Protein AF-A0A960PTA9-F1 (afdb_monomer)

Nearest PDB structures (foldseek):
  7ext-assembly1_A5  TM=5.307E-01  e=7.101E-02  Picosynechococcus sp. PCC 7002
  5y6p-assembly1_a2  TM=6.032E-01  e=1.111E+00  Griffithsia pacifica

Structure (mmCIF, N/CA/C/O backbone):
data_AF-A0A960PTA9-F1
#
_entry.id   AF-A0A960PTA9-F1
#
loop_
_atom_site.group_PDB
_atom_site.id
_atom_sit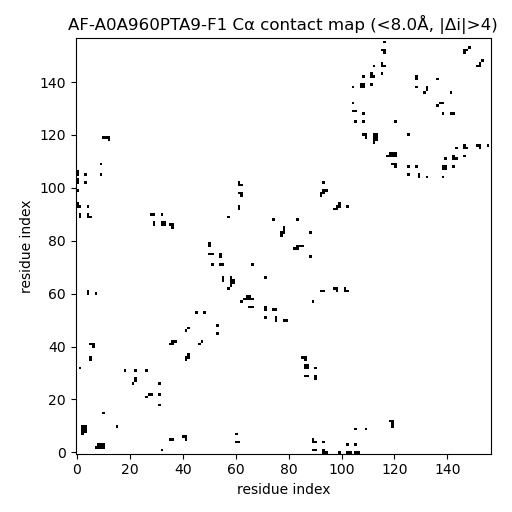e.type_symbol
_atom_site.label_atom_id
_atom_site.label_alt_id
_atom_site.label_comp_id
_atom_site.label_asym_id
_atom_site.label_entity_id
_atom_site.label_seq_id
_atom_site.pdbx_PDB_ins_code
_atom_site.Cartn_x
_atom_site.Cartn_y
_atom_site.Cartn_z
_atom_site.occupancy
_atom_site.B_iso_or_equiv
_atom_site.auth_seq_id
_atom_site.auth_comp_id
_atom_site.auth_asym_id
_atom_site.auth_atom_id
_atom_site.pdbx_PDB_model_num
ATOM 1 N N . ARG A 1 1 ? 4.484 -0.705 0.336 1.00 91.00 1 ARG A N 1
ATOM 2 C CA . ARG A 1 1 ? 3.222 -1.327 0.814 1.00 91.00 1 ARG A CA 1
ATOM 3 C C . ARG A 1 1 ? 2.303 -0.309 1.451 1.00 91.00 1 ARG A C 1
ATOM 5 O O . ARG A 1 1 ? 1.254 -0.069 0.878 1.00 91.00 1 ARG A O 1
ATOM 12 N N . LEU A 1 2 ? 2.713 0.325 2.557 1.00 90.56 2 LEU A N 1
ATOM 13 C CA . LEU A 1 2 ? 1.875 1.251 3.328 1.00 90.56 2 LEU A CA 1
ATOM 14 C C . LEU A 1 2 ? 1.131 2.289 2.468 1.00 90.56 2 LEU A C 1
ATOM 16 O O . LEU A 1 2 ? -0.076 2.439 2.597 1.00 90.56 2 LEU A O 1
ATOM 20 N N . TYR A 1 3 ? 1.829 2.928 1.524 1.00 92.56 3 TYR A N 1
ATOM 21 C CA . TYR A 1 3 ? 1.224 3.893 0.598 1.00 92.56 3 TYR A CA 1
ATOM 22 C C . TYR A 1 3 ? 0.051 3.304 -0.197 1.00 92.56 3 TYR A C 1
ATOM 24 O O . TYR A 1 3 ? -1.029 3.884 -0.227 1.00 92.56 3 TYR A O 1
ATOM 32 N N . TRP A 1 4 ? 0.228 2.110 -0.768 1.00 93.50 4 TRP A N 1
ATOM 33 C CA . TRP A 1 4 ? -0.837 1.434 -1.503 1.00 93.50 4 TRP A CA 1
ATOM 34 C C . TRP A 1 4 ? -1.996 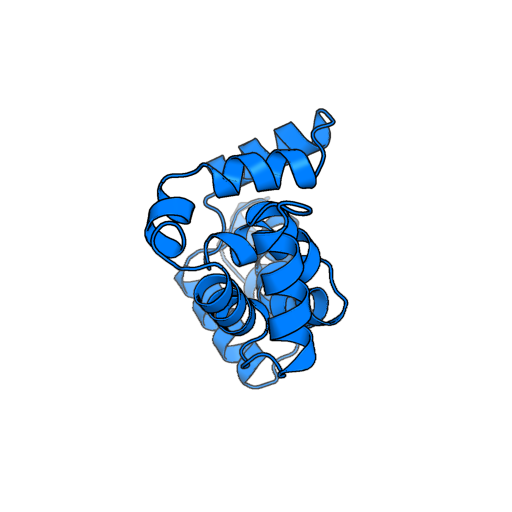1.039 -0.589 1.00 93.50 4 TRP A C 1
ATOM 36 O O . TRP A 1 4 ? -3.142 1.287 -0.933 1.00 93.50 4 TRP A O 1
ATOM 46 N N . ALA A 1 5 ? -1.719 0.492 0.597 1.00 93.62 5 ALA A N 1
ATOM 47 C CA . ALA A 1 5 ? -2.769 0.084 1.532 1.00 93.62 5 ALA A CA 1
ATOM 48 C C . ALA A 1 5 ? -3.687 1.260 1.933 1.00 93.62 5 ALA A C 1
ATOM 50 O O . ALA A 1 5 ? -4.899 1.099 2.060 1.00 93.62 5 ALA A O 1
ATOM 51 N N . PHE A 1 6 ? -3.126 2.461 2.093 1.00 95.12 6 PHE A N 1
ATOM 52 C CA . PHE A 1 6 ? -3.888 3.656 2.465 1.00 95.12 6 PHE A CA 1
ATOM 53 C C . PHE A 1 6 ? -4.583 4.337 1.283 1.00 95.12 6 PHE A C 1
ATOM 55 O O . PHE A 1 6 ? -5.709 4.821 1.428 1.00 95.12 6 PHE A O 1
ATOM 62 N N . PHE A 1 7 ? -3.915 4.400 0.132 1.00 94.69 7 PHE A N 1
ATOM 63 C CA . PHE A 1 7 ? -4.298 5.298 -0.959 1.00 94.69 7 PHE A CA 1
ATOM 64 C C . PHE A 1 7 ? -4.717 4.585 -2.247 1.00 94.69 7 PHE A C 1
ATOM 66 O O . PHE A 1 7 ? -5.292 5.219 -3.125 1.00 94.69 7 PHE A O 1
ATOM 73 N N . LEU A 1 8 ? -4.489 3.272 -2.345 1.00 93.62 8 LEU A N 1
ATOM 74 C CA . LEU A 1 8 ? -4.820 2.426 -3.503 1.00 93.62 8 LEU A CA 1
ATOM 75 C C . LEU A 1 8 ? -4.192 2.913 -4.810 1.00 93.62 8 LEU A C 1
ATOM 77 O O . LEU A 1 8 ? -4.74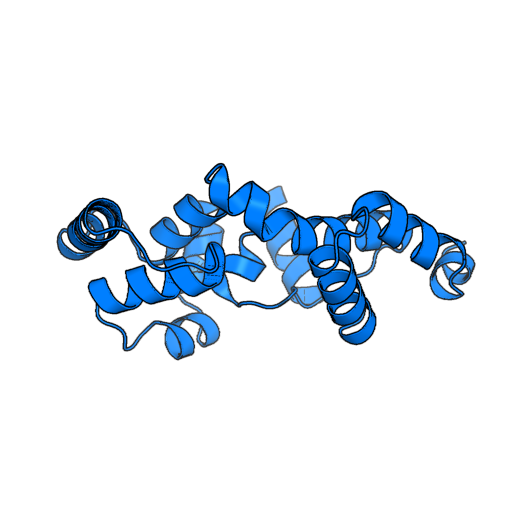3 2.753 -5.894 1.00 93.62 8 LEU A O 1
ATOM 81 N N . ARG A 1 9 ? -3.025 3.541 -4.691 1.00 93.06 9 ARG A N 1
ATOM 82 C CA . ARG A 1 9 ? -2.247 4.058 -5.809 1.00 93.06 9 ARG A CA 1
ATOM 83 C C . ARG A 1 9 ?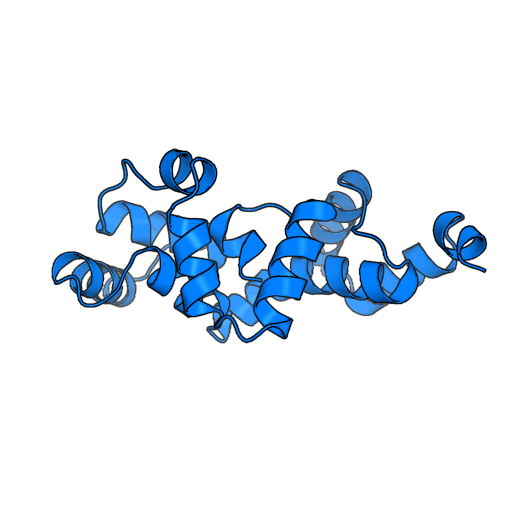 -0.769 4.023 -5.472 1.00 93.06 9 ARG A C 1
ATOM 85 O O . ARG A 1 9 ? -0.377 3.965 -4.301 1.00 93.06 9 ARG A O 1
ATOM 92 N N . LYS A 1 10 ? 0.064 4.085 -6.508 1.00 92.25 10 LYS A N 1
ATOM 93 C CA . LYS A 1 10 ? 1.503 4.276 -6.328 1.00 92.25 10 LYS A CA 1
ATOM 94 C C . LYS A 1 10 ? 1.770 5.683 -5.776 1.00 92.25 10 LYS A C 1
ATOM 96 O O . LYS A 1 10 ? 0.979 6.599 -6.036 1.00 92.25 10 LYS A O 1
ATOM 101 N N . PRO A 1 11 ? 2.864 5.870 -5.025 1.00 92.81 11 PRO A N 1
ATOM 102 C CA . PRO A 1 11 ? 3.253 7.198 -4.596 1.00 92.81 11 PRO A CA 1
ATOM 103 C C . PRO A 1 11 ? 3.658 8.061 -5.788 1.00 92.81 11 PRO A C 1
ATOM 105 O O . PRO A 1 11 ? 4.151 7.563 -6.800 1.00 92.81 11 PRO A O 1
ATOM 108 N N . ASP A 1 12 ? 3.455 9.363 -5.655 1.00 92.19 12 ASP A N 1
ATOM 109 C CA . ASP A 1 12 ? 4.142 10.354 -6.472 1.00 92.19 12 ASP A CA 1
ATOM 110 C C . ASP A 1 12 ? 5.622 10.476 -6.031 1.00 92.19 12 ASP A C 1
ATOM 112 O O . ASP A 1 12 ? 5.953 10.119 -4.892 1.00 92.19 12 ASP A O 1
ATOM 116 N N . PRO A 1 13 ? 6.536 10.935 -6.910 1.00 91.06 13 PRO A N 1
ATOM 117 C CA . PRO A 1 13 ? 7.967 10.972 -6.600 1.00 91.06 13 PRO A CA 1
ATOM 118 C C . PRO A 1 13 ? 8.325 11.806 -5.362 1.00 91.06 13 PRO A C 1
ATOM 120 O O . PRO A 1 13 ? 9.110 11.355 -4.524 1.00 91.06 13 PRO A O 1
ATOM 123 N N . SER A 1 14 ? 7.740 13.000 -5.214 1.00 92.06 14 SER A N 1
ATOM 124 C CA . SER A 1 14 ? 8.044 13.902 -4.096 1.00 92.06 14 SER A CA 1
ATOM 125 C C . SER A 1 14 ? 7.490 13.366 -2.778 1.00 92.06 14 SER A C 1
ATOM 127 O O . SER A 1 14 ? 8.205 13.341 -1.776 1.00 92.06 14 SER A O 1
ATOM 129 N N . GLY A 1 15 ? 6.264 12.845 -2.781 1.00 92.44 15 GLY A N 1
ATOM 130 C CA . GLY A 1 15 ? 5.654 12.171 -1.645 1.00 92.44 15 GLY A CA 1
ATOM 131 C C . GLY A 1 15 ? 6.457 10.952 -1.202 1.00 92.44 15 GLY A C 1
ATOM 132 O O . GLY A 1 15 ? 6.712 10.791 -0.009 1.00 92.44 15 GLY A O 1
ATOM 133 N N . LEU A 1 16 ? 6.914 10.111 -2.136 1.00 93.19 16 LEU A N 1
ATOM 134 C CA . LEU A 1 16 ? 7.770 8.971 -1.799 1.00 93.19 16 LEU A CA 1
ATOM 135 C C . LEU A 1 16 ? 9.072 9.424 -1.131 1.00 93.19 16 LEU A C 1
ATOM 137 O O . LEU A 1 16 ? 9.413 8.914 -0.063 1.00 93.19 16 LEU A O 1
ATOM 141 N N . SER A 1 17 ? 9.770 10.385 -1.741 1.00 92.56 17 SER A N 1
ATOM 142 C CA . SER A 1 17 ? 11.028 10.926 -1.218 1.00 92.56 17 SER A CA 1
ATOM 143 C C . SER A 1 17 ? 10.854 11.498 0.192 1.00 92.56 17 SER A C 1
ATOM 145 O O . SER A 1 17 ? 11.606 11.155 1.107 1.00 92.56 17 SER A O 1
ATOM 147 N N . TYR A 1 18 ? 9.789 12.275 0.410 1.00 95.12 18 TYR A N 1
ATOM 148 C CA . TYR A 1 18 ? 9.454 12.834 1.717 1.00 95.12 18 TYR A CA 1
ATOM 149 C C . TYR A 1 18 ? 9.299 11.747 2.791 1.00 95.12 18 TYR A C 1
ATOM 151 O O . TYR A 1 18 ? 9.913 11.829 3.856 1.00 95.12 18 TYR A O 1
ATOM 159 N N . TRP A 1 19 ? 8.505 10.704 2.527 1.00 94.75 19 TRP A N 1
ATOM 160 C CA . TRP A 1 19 ? 8.257 9.655 3.521 1.00 94.75 19 TRP A CA 1
ATOM 161 C C . TRP A 1 19 ? 9.469 8.750 3.755 1.00 94.75 19 TRP A C 1
ATOM 163 O O . TRP A 1 19 ? 9.680 8.327 4.892 1.00 94.75 19 TRP A O 1
ATOM 173 N N . ILE A 1 20 ? 10.292 8.501 2.729 1.00 92.62 20 ILE A N 1
ATOM 174 C CA . ILE A 1 20 ? 11.583 7.815 2.886 1.00 92.62 20 ILE A CA 1
ATOM 175 C C . ILE A 1 20 ? 12.501 8.627 3.801 1.00 92.62 20 ILE A C 1
ATOM 177 O O . ILE A 1 20 ? 13.037 8.069 4.754 1.00 92.62 20 ILE A O 1
ATOM 181 N N . SER A 1 21 ? 12.626 9.937 3.571 1.00 95.50 21 SER A N 1
ATOM 182 C CA . SER A 1 21 ? 13.445 10.819 4.409 1.00 95.50 21 SER A CA 1
ATOM 183 C C . SER A 1 21 ? 12.968 10.825 5.865 1.00 95.50 21 SER A C 1
ATOM 185 O O . SER A 1 21 ? 13.779 10.701 6.781 1.00 95.50 21 SER A O 1
ATOM 187 N N . LYS A 1 22 ? 11.649 10.877 6.108 1.00 96.62 22 LYS A N 1
ATOM 188 C CA . LYS A 1 22 ? 11.100 10.769 7.471 1.00 96.62 22 LYS A CA 1
ATOM 189 C C . LYS A 1 22 ? 11.438 9.435 8.129 1.00 96.62 22 LYS A C 1
ATOM 191 O O . LYS A 1 22 ? 11.827 9.430 9.294 1.00 96.62 22 LYS A O 1
ATOM 196 N N . TYR A 1 23 ? 11.309 8.330 7.399 1.00 93.38 23 TYR A N 1
ATOM 197 C CA . TYR A 1 23 ? 11.646 7.005 7.914 1.00 93.38 23 TYR A CA 1
ATOM 198 C C . TYR A 1 23 ? 13.144 6.879 8.238 1.00 93.38 23 TYR A C 1
ATOM 200 O O . TYR A 1 23 ? 13.502 6.444 9.328 1.00 93.38 23 TYR A O 1
ATOM 208 N N . GLN A 1 24 ? 14.018 7.337 7.338 1.00 94.56 24 GLN A N 1
ATOM 209 C CA . GLN A 1 24 ? 15.472 7.365 7.546 1.00 94.56 24 GLN A CA 1
ATOM 210 C C . GLN A 1 24 ? 15.886 8.286 8.702 1.00 94.56 24 GLN A C 1
ATOM 212 O O . GLN A 1 24 ? 16.840 7.988 9.410 1.00 94.56 24 GLN A O 1
ATOM 217 N N . GLY A 1 25 ? 15.135 9.363 8.938 1.00 96.56 25 GLY A N 1
ATOM 218 C CA . GLY A 1 25 ? 15.290 10.249 10.093 1.00 96.56 25 GLY A CA 1
ATOM 219 C C . GLY A 1 25 ? 14.724 9.699 11.410 1.00 96.56 25 GLY A C 1
ATOM 220 O O . GLY A 1 25 ? 14.620 10.454 12.373 1.00 96.56 25 GLY A O 1
ATOM 221 N N . GLY A 1 26 ? 14.319 8.425 11.465 1.00 95.94 26 GLY A N 1
ATOM 222 C CA . GLY A 1 26 ? 13.885 7.746 12.691 1.00 95.94 26 GLY A CA 1
ATOM 223 C C . GLY A 1 26 ? 12.372 7.709 12.929 1.00 95.94 26 GLY A C 1
ATOM 224 O O . GLY A 1 26 ? 11.930 7.198 13.959 1.00 95.94 26 GLY A O 1
ATOM 225 N N . ALA A 1 27 ? 11.543 8.209 12.006 1.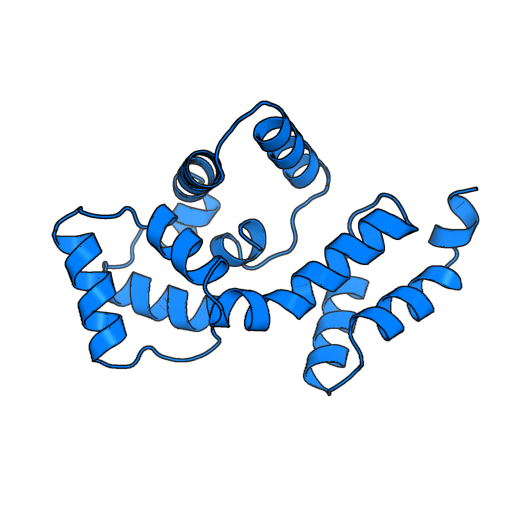00 94.69 27 ALA A N 1
ATOM 226 C CA . ALA A 1 27 ? 10.095 8.060 12.137 1.00 94.69 27 ALA A CA 1
ATOM 227 C C . ALA A 1 27 ? 9.688 6.582 12.013 1.00 94.69 27 ALA A C 1
ATOM 229 O O . ALA A 1 27 ? 10.035 5.904 11.047 1.00 94.69 27 ALA A O 1
ATOM 230 N N . SER A 1 28 ? 8.893 6.085 12.961 1.00 89.88 28 SER A N 1
ATOM 231 C CA . SER A 1 28 ? 8.346 4.731 12.878 1.00 89.88 28 SER A CA 1
ATOM 232 C C . SER A 1 28 ? 7.290 4.608 11.773 1.00 89.88 28 SER A C 1
ATOM 234 O O . SER A 1 28 ? 6.597 5.567 11.423 1.00 89.88 28 SER A O 1
ATOM 236 N N . LEU A 1 29 ? 7.087 3.393 11.253 1.00 84.94 29 LEU A N 1
ATOM 237 C CA . LEU A 1 29 ? 5.990 3.131 10.310 1.00 84.94 29 LEU A CA 1
ATOM 238 C C . LEU A 1 29 ? 4.621 3.479 10.910 1.00 84.94 29 LEU A C 1
ATOM 240 O O . LEU A 1 29 ? 3.741 3.944 10.190 1.00 84.94 29 LEU A O 1
ATOM 244 N N . ALA A 1 30 ? 4.458 3.304 12.224 1.00 84.12 30 ALA A N 1
ATOM 245 C CA . ALA A 1 30 ? 3.240 3.673 12.935 1.00 84.12 30 ALA A CA 1
ATOM 246 C C . ALA A 1 30 ? 2.994 5.192 12.909 1.00 84.12 30 ALA A C 1
ATOM 248 O O . ALA A 1 30 ? 1.871 5.624 12.644 1.00 84.12 30 ALA A O 1
ATOM 249 N N . SER A 1 31 ? 4.027 6.021 13.112 1.00 89.75 31 SER A N 1
ATOM 250 C CA . SER A 1 31 ? 3.865 7.481 13.068 1.00 89.75 31 SER A CA 1
ATOM 251 C C . SER A 1 31 ? 3.583 7.985 11.647 1.00 89.75 31 SER A C 1
ATOM 253 O O . SER A 1 31 ? 2.735 8.860 11.461 1.00 89.75 31 SER A O 1
ATOM 255 N N . ILE A 1 32 ? 4.209 7.382 10.631 1.00 92.19 32 ILE A N 1
ATOM 256 C CA . ILE A 1 32 ? 3.924 7.662 9.216 1.00 92.19 32 ILE A CA 1
ATOM 257 C C . ILE A 1 32 ? 2.480 7.275 8.871 1.00 92.19 32 ILE A C 1
ATOM 259 O O . ILE A 1 32 ? 1.738 8.078 8.303 1.00 92.19 32 ILE A O 1
ATOM 263 N N . ALA A 1 33 ? 2.042 6.080 9.267 1.00 90.69 33 ALA A N 1
ATOM 264 C CA . ALA A 1 33 ? 0.673 5.617 9.057 1.00 90.69 33 ALA A CA 1
ATOM 265 C C . ALA A 1 33 ? -0.363 6.524 9.731 1.00 90.69 33 ALA A C 1
ATOM 267 O O . ALA A 1 33 ? -1.417 6.801 9.158 1.00 90.69 33 ALA A O 1
ATOM 268 N N . GLN A 1 34 ? -0.051 7.042 10.921 1.00 89.88 34 GLN A N 1
ATOM 269 C CA . GLN A 1 34 ? -0.902 8.009 11.603 1.00 89.88 34 GLN A CA 1
ATOM 270 C C . GLN A 1 34 ? -1.041 9.308 10.799 1.00 89.88 34 GLN A C 1
ATOM 272 O O . GLN A 1 34 ? -2.144 9.845 10.694 1.00 89.88 34 GLN A O 1
ATOM 277 N N . LYS A 1 35 ? 0.038 9.796 10.174 1.00 93.94 35 LYS A N 1
ATOM 278 C CA . LYS A 1 35 ? -0.036 10.950 9.266 1.00 93.94 35 LYS A CA 1
ATOM 279 C C . LYS A 1 35 ? -0.860 10.648 8.016 1.00 93.94 35 LYS A C 1
ATOM 281 O O . LYS A 1 35 ? -1.629 11.502 7.584 1.00 93.94 35 LYS A O 1
ATOM 286 N N . PHE A 1 36 ? -0.769 9.435 7.471 1.00 95.00 36 PHE A N 1
ATOM 287 C CA . PHE A 1 36 ? -1.594 9.038 6.327 1.00 95.00 36 PHE A CA 1
ATOM 288 C C . PHE A 1 36 ? -3.072 9.004 6.710 1.00 95.00 36 PHE A C 1
ATOM 290 O O . PHE A 1 36 ? -3.893 9.534 5.972 1.00 95.00 36 PHE A O 1
ATOM 297 N N . ALA A 1 37 ? -3.410 8.467 7.886 1.00 92.56 37 ALA A N 1
ATOM 298 C CA . ALA A 1 37 ? -4.781 8.436 8.398 1.00 92.56 37 ALA A CA 1
ATOM 299 C C . ALA A 1 37 ? -5.378 9.839 8.633 1.00 92.56 37 ALA A C 1
ATOM 301 O O . ALA A 1 37 ? -6.595 10.011 8.663 1.00 92.56 37 ALA A O 1
ATOM 302 N N . GLN A 1 38 ? -4.530 10.854 8.813 1.00 93.62 38 GLN A N 1
ATOM 303 C CA . GLN A 1 38 ? -4.945 12.245 8.998 1.00 93.62 38 GLN A CA 1
ATOM 304 C C . GLN A 1 38 ? -5.147 13.000 7.678 1.00 93.62 38 GL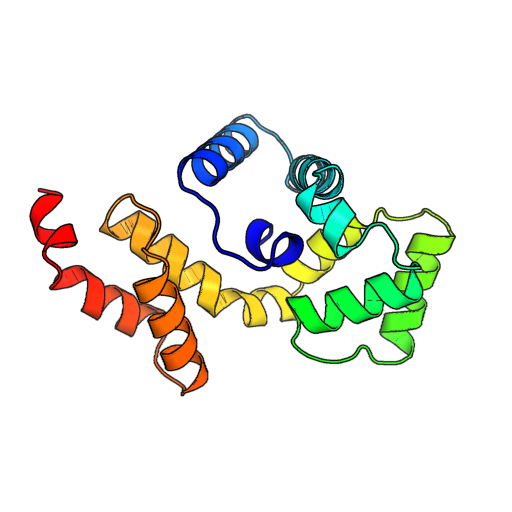N A C 1
ATOM 306 O O . GLN A 1 38 ? -5.731 14.089 7.704 1.00 93.62 38 GLN A O 1
ATOM 311 N N . SER A 1 39 ? -4.692 12.448 6.549 1.00 95.69 39 SER A N 1
ATOM 312 C CA . SER A 1 39 ? -4.771 13.117 5.252 1.00 95.69 39 SER A CA 1
ATOM 313 C C . SER A 1 39 ? -6.212 13.245 4.757 1.00 95.69 39 SER A C 1
ATOM 315 O O . SER A 1 39 ? -7.075 12.415 5.061 1.00 95.69 39 SER A O 1
ATOM 317 N N . SER A 1 40 ? -6.474 14.278 3.953 1.00 96.50 40 SER A N 1
ATOM 318 C CA . SER A 1 40 ? -7.774 14.452 3.297 1.00 96.50 40 SER A CA 1
ATOM 319 C C . SER A 1 40 ? -8.109 13.255 2.411 1.00 96.50 40 SER A C 1
ATOM 321 O O . SER A 1 40 ? -9.242 12.801 2.412 1.00 96.50 40 SER A O 1
ATOM 323 N N . GLU A 1 41 ? -7.122 12.668 1.729 1.00 95.31 41 GLU A N 1
ATOM 324 C CA . GLU A 1 41 ? -7.333 11.479 0.899 1.00 95.31 41 GLU A CA 1
ATOM 325 C C . GLU A 1 41 ? -7.841 10.280 1.718 1.00 95.31 41 GLU A C 1
ATOM 327 O O . GLU A 1 41 ? -8.779 9.594 1.307 1.00 95.31 41 GLU A O 1
ATOM 332 N N . PHE A 1 42 ? -7.272 10.044 2.905 1.00 96.06 42 PHE A N 1
ATOM 333 C CA . PHE A 1 42 ? -7.750 8.987 3.791 1.00 96.06 42 PHE A CA 1
ATOM 334 C C . PHE A 1 42 ? -9.148 9.286 4.332 1.00 96.06 42 PHE A C 1
ATOM 336 O O . PHE A 1 42 ? -10.016 8.413 4.320 1.00 96.06 42 PHE A O 1
ATOM 343 N N . LYS A 1 43 ? -9.382 10.519 4.795 1.00 95.62 43 LYS A N 1
ATOM 344 C CA . LYS A 1 43 ? -10.681 10.944 5.334 1.00 95.62 43 LYS A CA 1
ATOM 345 C C . LYS A 1 43 ? -11.784 10.875 4.281 1.00 95.62 43 LYS A C 1
ATOM 347 O O . LYS A 1 43 ? -12.865 10.388 4.589 1.00 95.62 43 LYS A O 1
ATOM 352 N N . ASN A 1 44 ? -11.497 11.263 3.044 1.00 96.00 44 ASN A N 1
ATOM 353 C CA . ASN A 1 44 ? -12.448 11.178 1.939 1.00 96.00 44 ASN A CA 1
ATOM 354 C C . ASN A 1 44 ? -12.819 9.722 1.629 1.00 96.00 44 ASN A C 1
ATOM 356 O O . ASN A 1 44 ? -13.974 9.434 1.341 1.00 96.00 44 ASN A O 1
ATOM 360 N N . ARG A 1 45 ? -11.859 8.792 1.722 1.00 95.00 45 ARG A N 1
ATOM 361 C CA . ARG A 1 45 ? -12.096 7.370 1.432 1.00 95.00 45 ARG A CA 1
ATOM 362 C C . ARG A 1 45 ? -12.764 6.611 2.577 1.00 95.00 45 ARG A C 1
ATOM 364 O O . ARG A 1 45 ? -13.596 5.744 2.337 1.00 95.00 45 ARG A O 1
ATOM 371 N N . TYR A 1 46 ? -12.365 6.887 3.815 1.00 96.00 46 TYR A N 1
ATOM 372 C CA . TYR A 1 46 ? -12.699 6.042 4.964 1.00 96.00 46 TYR A CA 1
ATOM 373 C C . TYR A 1 46 ? -13.382 6.785 6.113 1.00 96.00 46 TYR A C 1
ATOM 375 O O . TYR A 1 46 ? -13.867 6.139 7.039 1.00 96.00 46 TYR A O 1
ATOM 383 N N . GLY A 1 47 ? -13.391 8.119 6.111 1.00 93.38 47 GLY A N 1
ATOM 384 C CA . GLY A 1 47 ? -13.787 8.939 7.259 1.00 93.38 47 GLY A CA 1
ATOM 385 C C . GLY A 1 47 ? -15.248 8.763 7.662 1.00 93.38 47 GLY A C 1
ATOM 386 O O . GLY A 1 47 ? -15.528 8.615 8.846 1.00 93.38 47 GLY A O 1
ATOM 387 N N . ALA A 1 48 ? -16.156 8.697 6.686 1.00 95.88 48 ALA A N 1
ATOM 388 C CA . ALA A 1 48 ? -17.594 8.550 6.927 1.00 95.88 48 ALA A CA 1
ATOM 389 C C . ALA A 1 48 ? -18.036 7.112 7.265 1.00 95.88 48 ALA A C 1
ATOM 391 O O . ALA A 1 48 ? -19.179 6.891 7.656 1.00 95.88 48 ALA A O 1
ATOM 392 N N . LEU A 1 49 ? -17.157 6.115 7.111 1.00 97.75 49 LEU A N 1
ATOM 393 C CA . LEU A 1 49 ? -17.508 4.718 7.367 1.00 97.75 49 LEU A CA 1
ATOM 394 C C . LEU A 1 49 ? -17.638 4.453 8.870 1.00 97.75 49 LEU A C 1
ATOM 396 O O . LEU A 1 49 ? -16.839 4.953 9.665 1.00 97.75 49 LEU A O 1
ATOM 400 N N . SER A 1 50 ? -18.574 3.583 9.259 1.00 98.38 50 SER A N 1
ATOM 401 C CA . SER A 1 50 ? -18.553 2.945 10.582 1.00 98.38 50 SER A CA 1
ATOM 402 C C . SER A 1 50 ? -17.322 2.043 10.724 1.00 98.38 50 SER A C 1
ATOM 404 O O . SER A 1 50 ? -16.694 1.686 9.728 1.00 98.38 50 SER A O 1
ATOM 406 N N . ASN A 1 51 ? -16.958 1.633 11.941 1.00 98.44 51 ASN A N 1
ATOM 407 C CA . ASN A 1 51 ? -15.811 0.736 12.129 1.00 98.44 51 ASN A CA 1
ATOM 408 C C . ASN A 1 51 ? -16.002 -0.614 11.419 1.00 98.44 51 ASN A C 1
ATOM 410 O O . ASN A 1 51 ? -15.074 -1.098 10.776 1.00 98.44 51 ASN A O 1
ATOM 414 N N . GLY A 1 52 ? -17.209 -1.184 11.452 1.00 98.50 52 GLY A N 1
ATOM 415 C CA . GLY A 1 52 ? -17.538 -2.400 10.700 1.00 98.50 52 GLY A CA 1
ATOM 416 C C . GLY A 1 52 ? -17.409 -2.223 9.185 1.00 98.50 52 GLY A C 1
ATOM 417 O O . GLY A 1 52 ? -16.761 -3.030 8.519 1.00 98.50 52 GLY A O 1
ATOM 418 N N . ALA A 1 53 ? -17.975 -1.145 8.633 1.00 98.62 53 ALA A N 1
ATOM 419 C CA . ALA A 1 53 ? -17.866 -0.847 7.203 1.00 98.62 53 ALA A CA 1
ATOM 420 C C . ALA A 1 53 ? -16.417 -0.555 6.785 1.00 98.62 53 ALA A C 1
ATOM 422 O O . ALA A 1 53 ? -15.963 -1.025 5.745 1.00 98.62 53 ALA A O 1
ATOM 423 N N . TYR A 1 54 ? -15.669 0.155 7.629 1.00 98.31 54 TYR A N 1
ATOM 424 C CA . TYR A 1 54 ? -14.253 0.426 7.431 1.00 98.31 54 TYR A CA 1
ATOM 425 C C . TYR A 1 54 ? -13.436 -0.866 7.347 1.00 98.31 54 TYR A C 1
ATOM 427 O O . TYR A 1 54 ? -12.679 -1.039 6.396 1.00 98.31 54 TYR A O 1
ATOM 435 N N . VAL A 1 55 ? -13.618 -1.794 8.292 1.00 98.50 55 VAL A N 1
AT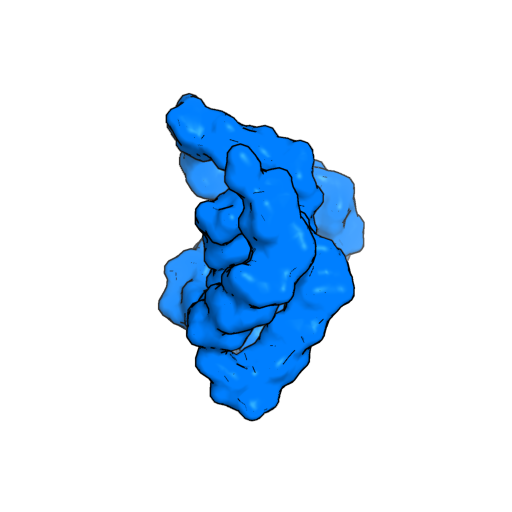OM 436 C CA . VAL A 1 55 ? -12.907 -3.081 8.285 1.00 98.50 55 VAL A CA 1
ATOM 437 C C . VAL A 1 55 ? -13.221 -3.861 7.009 1.00 98.50 55 VAL A C 1
ATOM 439 O O . VAL A 1 55 ? -12.290 -4.284 6.328 1.00 98.50 55 VAL A O 1
ATOM 442 N N . LYS A 1 56 ? -14.499 -3.985 6.623 1.00 98.56 56 LYS A N 1
ATOM 443 C CA . LYS A 1 56 ? -14.886 -4.635 5.355 1.00 98.56 56 LYS A CA 1
ATOM 444 C C . LYS A 1 56 ? -14.191 -3.998 4.150 1.00 98.56 56 LYS A C 1
ATOM 446 O O . LYS A 1 56 ? -13.633 -4.709 3.318 1.00 98.56 56 LYS A O 1
ATOM 451 N N . GLN A 1 57 ? -14.173 -2.668 4.087 1.00 98.00 57 GLN A N 1
ATOM 452 C CA . GLN A 1 57 ? -13.530 -1.951 2.991 1.00 98.00 57 GLN A CA 1
ATOM 453 C C . GLN A 1 57 ? -12.014 -2.186 2.957 1.00 98.00 57 GLN A C 1
ATOM 455 O O . GLN A 1 57 ? -11.448 -2.360 1.883 1.00 98.00 57 GLN A O 1
ATOM 460 N N . VAL A 1 58 ? -11.346 -2.230 4.113 1.00 97.62 58 VAL A N 1
ATOM 461 C CA . VAL A 1 58 ? -9.908 -2.528 4.197 1.00 97.62 58 VAL A CA 1
ATOM 462 C C . VAL A 1 58 ? -9.598 -3.948 3.716 1.00 97.62 58 VAL A C 1
ATOM 464 O O . VAL A 1 58 ? -8.638 -4.130 2.969 1.00 97.62 58 VAL A O 1
ATOM 467 N N . TYR A 1 59 ? -10.416 -4.939 4.082 1.00 98.12 59 TYR A N 1
ATOM 468 C CA . TYR A 1 59 ? -10.283 -6.314 3.584 1.00 98.12 59 TYR A CA 1
ATOM 469 C C . TYR A 1 59 ? -10.358 -6.373 2.054 1.00 98.12 59 TYR A C 1
ATOM 471 O O . TYR A 1 59 ? -9.474 -6.947 1.419 1.00 98.12 59 TYR A O 1
ATOM 479 N N . LEU A 1 60 ? -11.349 -5.709 1.457 1.00 96.81 60 LEU A N 1
ATOM 480 C CA . LEU A 1 60 ? -11.480 -5.638 0.002 1.00 96.81 60 LEU A CA 1
ATOM 481 C C . LEU A 1 60 ? -10.281 -4.947 -0.648 1.00 96.81 60 LEU A C 1
ATOM 483 O O . LEU A 1 60 ? -9.726 -5.444 -1.619 1.00 96.81 60 LEU A O 1
ATOM 487 N N . ASN A 1 61 ? -9.847 -3.828 -0.082 1.00 95.19 61 ASN A N 1
ATOM 488 C CA . ASN A 1 61 ? -8.803 -2.997 -0.664 1.00 95.19 61 ASN A CA 1
ATOM 489 C C . ASN A 1 61 ? -7.394 -3.604 -0.566 1.00 95.19 61 ASN A C 1
ATOM 491 O O . ASN A 1 61 ? -6.559 -3.345 -1.429 1.00 95.19 61 ASN A O 1
ATOM 495 N N . VAL A 1 62 ? -7.100 -4.348 0.506 1.00 96.25 62 VAL A N 1
ATOM 496 C CA . VAL A 1 62 ? -5.751 -4.883 0.770 1.00 96.25 62 VAL A CA 1
ATOM 497 C C . VAL A 1 62 ? -5.645 -6.369 0.440 1.00 96.25 62 VAL A C 1
ATOM 499 O O . VAL A 1 62 ? -4.589 -6.811 -0.009 1.00 96.25 62 VAL A O 1
ATOM 502 N N . PHE A 1 63 ? -6.707 -7.146 0.671 1.00 96.00 63 PHE A N 1
ATOM 503 C CA . PHE A 1 63 ? -6.707 -8.598 0.467 1.00 96.00 63 PHE A CA 1
ATOM 504 C C . PHE A 1 63 ? -7.563 -9.062 -0.710 1.00 96.00 63 PHE A C 1
ATOM 506 O O . PHE A 1 63 ? -7.514 -10.248 -1.033 1.00 96.00 63 PHE A O 1
ATOM 513 N N . GLU A 1 64 ? -8.323 -8.161 -1.343 1.00 93.94 64 GLU A N 1
ATOM 514 C CA . GLU A 1 64 ? -9.194 -8.470 -2.488 1.00 93.94 64 GLU A CA 1
ATOM 515 C C . GLU A 1 64 ? -10.241 -9.545 -2.157 1.00 93.94 64 GLU A C 1
ATOM 517 O O . GLU A 1 64 ? -10.626 -10.359 -2.994 1.00 93.94 64 GLU A O 1
ATOM 522 N N . ARG A 1 65 ? -10.700 -9.574 -0.902 1.00 96.12 65 ARG A N 1
ATOM 523 C CA . ARG A 1 65 ? -11.731 -10.502 -0.426 1.00 96.12 65 ARG A CA 1
ATOM 524 C C . ARG A 1 65 ? -12.541 -9.895 0.708 1.00 96.12 65 ARG A C 1
ATOM 526 O O . ARG A 1 65 ? -12.106 -8.942 1.346 1.00 96.12 65 ARG A O 1
ATOM 533 N N . GLN A 1 66 ? -13.692 -10.489 0.998 1.00 97.19 66 GLN A N 1
ATOM 534 C CA . GLN A 1 66 ? -14.457 -10.169 2.203 1.00 97.19 66 GLN A CA 1
ATOM 535 C C . GLN A 1 66 ? -13.771 -10.742 3.461 1.00 97.19 66 GLN A C 1
ATOM 537 O O . GLN A 1 66 ? -13.070 -11.762 3.376 1.00 97.19 66 GLN A O 1
ATOM 542 N N . PRO A 1 67 ? -13.961 -10.112 4.636 1.00 97.94 67 PRO A N 1
ATOM 543 C CA . PRO A 1 67 ? -13.589 -10.730 5.900 1.00 97.94 67 PRO A CA 1
ATOM 544 C C . PRO A 1 67 ? -14.467 -11.945 6.190 1.00 97.94 67 PRO A C 1
ATOM 546 O O . PRO A 1 67 ? -15.660 -11.948 5.889 1.00 97.94 67 PRO A O 1
ATOM 549 N N . ASP A 1 68 ? -13.893 -12.941 6.856 1.00 98.19 68 ASP A N 1
ATOM 550 C CA . ASP A 1 68 ? -14.688 -13.911 7.601 1.00 98.19 68 ASP A CA 1
ATOM 551 C C . ASP A 1 68 ? -15.308 -13.251 8.851 1.00 98.19 68 ASP A C 1
ATOM 553 O O . ASP A 1 68 ? -14.907 -12.159 9.278 1.00 98.19 68 ASP A O 1
ATOM 557 N N . ALA A 1 69 ? -16.306 -13.910 9.445 1.00 98.19 69 ALA A N 1
ATOM 558 C CA . ALA A 1 69 ? -17.047 -13.364 10.582 1.00 98.19 69 ALA A CA 1
ATOM 559 C C . ALA A 1 69 ? -16.145 -13.067 11.796 1.00 98.19 69 ALA A C 1
ATOM 561 O O . ALA A 1 69 ? -16.321 -12.038 12.453 1.00 98.19 69 ALA A O 1
ATOM 562 N N . GLY A 1 70 ? -15.159 -13.928 12.068 1.00 98.50 70 GLY A N 1
ATOM 563 C CA . GLY A 1 70 ? -14.244 -13.778 13.200 1.00 98.50 70 GLY A CA 1
ATOM 564 C C . GLY A 1 70 ? -13.288 -12.602 13.017 1.00 98.50 70 GLY A C 1
ATOM 565 O O . GLY A 1 70 ? -13.141 -11.774 13.915 1.00 98.50 70 GLY A O 1
ATOM 566 N N . GLY A 1 71 ? -12.690 -12.478 11.831 1.00 97.88 71 GLY A N 1
ATOM 567 C CA . GLY A 1 71 ? -11.822 -11.365 11.467 1.00 97.88 71 GLY A CA 1
ATOM 568 C C . GLY A 1 71 ? -12.549 -10.024 11.531 1.00 97.88 71 GLY A C 1
ATOM 569 O O . GLY A 1 71 ? -12.033 -9.073 12.123 1.00 97.88 71 GLY A O 1
ATOM 570 N N . LEU A 1 72 ? -13.773 -9.949 10.994 1.00 98.69 72 LEU A N 1
ATOM 571 C CA . LEU A 1 72 ? -14.590 -8.739 11.085 1.00 98.69 72 LEU A CA 1
ATOM 572 C C . LEU A 1 72 ? -14.847 -8.351 12.547 1.00 98.69 72 LEU A C 1
ATOM 574 O O . LEU A 1 72 ? -14.548 -7.223 12.937 1.00 98.69 72 LEU A O 1
ATOM 578 N N . ALA A 1 73 ? -15.340 -9.289 13.362 1.00 98.69 73 ALA A N 1
ATOM 579 C CA . ALA A 1 73 ? -15.636 -9.042 14.771 1.00 98.69 73 ALA A CA 1
ATOM 580 C C . ALA A 1 73 ? -14.391 -8.608 15.561 1.00 98.69 73 ALA A C 1
ATOM 582 O O . ALA A 1 73 ? -14.452 -7.658 16.344 1.00 98.69 73 ALA A O 1
ATOM 583 N N . TYR A 1 74 ? -13.246 -9.252 15.319 1.00 98.56 74 TYR A N 1
ATOM 584 C CA . TYR A 1 74 ? -11.986 -8.934 15.984 1.00 98.56 74 TYR A CA 1
ATOM 585 C C . TYR A 1 74 ? -11.549 -7.489 15.723 1.00 98.56 74 TYR A C 1
ATOM 587 O O . TYR A 1 74 ? -11.331 -6.721 16.663 1.00 98.56 74 TYR A O 1
ATOM 595 N N . TRP A 1 75 ? -11.434 -7.094 14.453 1.00 98.50 75 TRP A N 1
ATOM 596 C CA . TRP A 1 75 ? -10.939 -5.762 14.100 1.00 98.50 75 TRP A CA 1
ATOM 597 C C . TRP A 1 75 ? -11.933 -4.660 14.453 1.00 98.50 75 TRP A C 1
ATOM 599 O O . TRP A 1 75 ? -11.522 -3.611 14.951 1.00 98.50 75 TRP A O 1
ATOM 609 N N . THR A 1 76 ? -13.231 -4.895 14.241 1.00 98.75 76 THR A N 1
ATOM 610 C CA . THR A 1 76 ? -14.277 -3.942 14.623 1.00 98.75 76 THR A CA 1
ATOM 611 C C . THR A 1 76 ? -14.301 -3.738 16.133 1.00 98.75 76 THR A C 1
ATOM 613 O O . THR A 1 76 ? -14.218 -2.596 16.575 1.00 98.75 76 THR A O 1
ATOM 616 N N . GLY A 1 77 ? -14.260 -4.811 16.929 1.00 98.81 77 GLY A N 1
ATOM 617 C CA . GLY A 1 77 ? -14.233 -4.707 18.388 1.00 98.81 77 GLY A CA 1
ATOM 618 C C . GLY A 1 77 ? -13.023 -3.930 18.919 1.00 98.81 77 GLY A C 1
ATOM 619 O O . GLY A 1 77 ? -13.171 -3.116 19.829 1.00 98.81 77 GLY A O 1
ATOM 620 N N . LYS A 1 78 ? -11.834 -4.114 18.327 1.00 98.62 78 LYS A N 1
ATOM 621 C CA . LYS A 1 78 ? -10.642 -3.326 18.696 1.00 98.62 78 LYS A CA 1
ATOM 622 C C . LYS A 1 78 ? -10.801 -1.834 18.406 1.00 98.62 78 LYS A C 1
ATOM 624 O O . LYS A 1 78 ? -10.351 -1.004 19.195 1.00 98.62 78 LYS A O 1
ATOM 629 N N . LEU A 1 79 ? -11.420 -1.490 17.276 1.00 98.00 79 LEU A N 1
ATOM 630 C CA . LEU A 1 79 ? -11.691 -0.099 16.910 1.00 98.00 79 LEU A CA 1
ATOM 631 C C . LEU A 1 79 ? -12.759 0.525 17.815 1.00 98.00 79 LEU A C 1
ATOM 633 O O . LEU A 1 79 ? -12.595 1.663 18.250 1.00 98.00 79 LEU A O 1
ATOM 637 N N . ASP A 1 80 ? -13.823 -0.215 18.126 1.00 98.56 80 ASP A N 1
ATOM 638 C CA . ASP A 1 80 ? -14.925 0.256 18.971 1.00 98.56 80 ASP A CA 1
ATOM 639 C C . ASP A 1 80 ? -14.455 0.530 20.404 1.00 98.56 80 ASP A C 1
ATOM 641 O O . ASP A 1 80 ? -14.788 1.564 20.983 1.00 98.56 80 ASP A O 1
ATOM 645 N N . ARG A 1 81 ? -13.587 -0.337 20.944 1.00 98.50 81 ARG A N 1
ATOM 646 C CA . ARG A 1 81 ? -12.935 -0.143 22.251 1.00 98.50 81 ARG A CA 1
ATOM 647 C C . ARG A 1 81 ? -11.763 0.843 22.222 1.00 98.50 81 ARG A C 1
ATOM 649 O O . ARG A 1 81 ? -11.147 1.080 23.255 1.00 98.50 81 ARG A O 1
ATOM 656 N N . LYS A 1 82 ? -11.454 1.433 21.059 1.00 96.94 82 LYS A N 1
ATOM 657 C CA . LYS A 1 82 ? -10.346 2.383 20.844 1.00 96.94 82 LYS A CA 1
ATOM 658 C C . LYS A 1 82 ? -8.961 1.833 21.227 1.00 96.94 82 LYS A C 1
ATOM 660 O O . LYS A 1 82 ? -8.041 2.605 21.477 1.00 96.94 82 LYS A O 1
ATOM 665 N N . GLU A 1 83 ? -8.790 0.512 21.217 1.00 97.19 83 GLU A N 1
ATOM 666 C CA . GLU A 1 83 ? -7.503 -0.156 21.473 1.00 97.19 83 GLU A CA 1
ATOM 667 C C . GLU A 1 83 ? -6.507 0.064 20.327 1.00 97.19 83 GLU A C 1
ATOM 669 O O . GLU A 1 83 ? -5.294 -0.040 20.498 1.00 97.19 83 GLU A O 1
ATOM 674 N N . ILE A 1 84 ? -7.027 0.331 19.128 1.00 94.38 84 ILE A N 1
ATOM 675 C CA . ILE A 1 84 ? -6.249 0.531 17.913 1.00 94.38 84 ILE A CA 1
ATOM 676 C C . ILE A 1 84 ? -6.859 1.659 17.081 1.00 94.38 84 ILE A C 1
ATOM 678 O O . ILE A 1 84 ? -8.075 1.851 17.064 1.00 94.38 84 ILE A O 1
ATOM 682 N N . SER A 1 85 ? -6.024 2.402 16.354 1.00 93.31 85 SER A N 1
ATOM 683 C CA . SER A 1 85 ? -6.504 3.383 15.379 1.00 93.31 85 SER A CA 1
ATOM 684 C C . SER A 1 85 ? -6.814 2.718 14.035 1.00 93.31 85 SER A C 1
ATOM 686 O O . SER A 1 85 ? -6.254 1.676 13.693 1.00 93.31 85 SER A O 1
ATOM 688 N N . ARG A 1 86 ? -7.645 3.363 13.208 1.00 94.38 86 ARG A N 1
ATOM 689 C CA . ARG A 1 86 ? -7.860 2.935 11.812 1.00 94.38 86 ARG A CA 1
ATOM 690 C C . ARG A 1 86 ? -6.539 2.850 11.035 1.00 94.38 86 ARG A C 1
ATOM 692 O O . ARG A 1 86 ? -6.281 1.866 10.355 1.00 94.38 86 ARG A O 1
ATOM 699 N N . GLY A 1 87 ? -5.646 3.824 11.211 1.00 92.81 87 GLY A N 1
ATOM 700 C CA . GLY A 1 87 ? -4.318 3.778 10.593 1.00 92.81 87 GLY A CA 1
ATOM 701 C C . GLY A 1 87 ? -3.520 2.531 10.993 1.00 92.81 87 GLY A C 1
ATOM 702 O O . GLY A 1 87 ? -2.933 1.868 10.141 1.00 92.81 87 GLY A O 1
ATOM 703 N N . GLN A 1 88 ? -3.561 2.156 12.271 1.00 93.12 88 GLN A N 1
ATOM 704 C CA . GLN A 1 88 ? -2.857 0.975 12.765 1.00 93.12 88 GLN A CA 1
ATOM 705 C C . GLN A 1 88 ? -3.490 -0.342 12.274 1.00 93.12 88 GLN A C 1
ATOM 707 O O . GLN A 1 88 ? -2.761 -1.305 12.042 1.00 93.12 88 GLN A O 1
ATOM 712 N N . VAL A 1 89 ? -4.805 -0.386 12.018 1.00 95.25 89 VAL A N 1
ATOM 713 C CA . VAL A 1 89 ? -5.434 -1.522 11.316 1.00 95.25 89 VAL A CA 1
ATOM 714 C C . VAL A 1 89 ? -4.793 -1.714 9.940 1.00 95.25 89 VAL A C 1
ATOM 716 O O . VAL A 1 89 ? -4.306 -2.800 9.644 1.00 95.25 89 VAL A O 1
ATOM 719 N N . LEU A 1 90 ? -4.693 -0.666 9.119 1.00 95.00 90 LEU A N 1
ATOM 720 C CA . LEU A 1 90 ? -4.062 -0.778 7.797 1.00 95.00 90 LEU A CA 1
ATOM 721 C C . LEU A 1 90 ? -2.580 -1.157 7.851 1.00 95.00 90 LEU A C 1
ATOM 723 O O . LEU A 1 90 ? -2.132 -1.922 6.998 1.00 95.00 90 LEU A O 1
ATOM 727 N N . VAL A 1 91 ? -1.826 -0.671 8.845 1.00 94.06 91 VAL A N 1
ATOM 728 C CA . VAL A 1 91 ? -0.439 -1.118 9.074 1.00 94.06 91 VAL A CA 1
ATOM 729 C C . VAL A 1 91 ? -0.412 -2.628 9.277 1.00 94.06 91 VAL A C 1
ATOM 731 O O . VAL A 1 91 ? 0.283 -3.326 8.537 1.00 94.06 91 VAL A O 1
ATOM 734 N N . ASN A 1 92 ? -1.220 -3.134 10.213 1.00 95.19 92 ASN A N 1
ATOM 735 C CA . ASN A 1 92 ? -1.271 -4.556 10.542 1.00 95.19 92 ASN A CA 1
ATOM 736 C C . ASN A 1 92 ? -1.676 -5.405 9.330 1.00 95.19 92 ASN A C 1
ATOM 738 O O . ASN A 1 92 ? -1.078 -6.449 9.084 1.00 95.19 92 ASN A O 1
ATOM 742 N N . PHE A 1 93 ? -2.640 -4.941 8.532 1.00 96.44 93 PHE A N 1
ATOM 743 C CA . PHE A 1 93 ? -3.041 -5.625 7.303 1.00 96.44 93 PHE A CA 1
ATOM 744 C C . PHE A 1 93 ? -1.906 -5.640 6.285 1.00 96.44 93 PHE A C 1
ATOM 746 O O . PHE A 1 93 ? -1.578 -6.703 5.761 1.00 96.44 93 PHE A O 1
ATOM 753 N N . SER A 1 94 ? -1.271 -4.491 6.042 1.00 95.19 94 SER A N 1
ATOM 754 C CA . SER A 1 94 ? -0.209 -4.357 5.042 1.00 95.19 94 SER A CA 1
ATOM 755 C C . SER A 1 94 ? 1.044 -5.180 5.361 1.00 95.19 94 SER A C 1
ATOM 757 O O . SER A 1 94 ? 1.716 -5.643 4.440 1.00 95.19 94 SER A O 1
ATOM 759 N N . GLU A 1 95 ? 1.333 -5.397 6.648 1.00 94.12 95 GLU A N 1
ATOM 760 C CA . GLU A 1 95 ? 2.524 -6.116 7.113 1.00 94.12 95 GLU A CA 1
ATOM 761 C C . GLU A 1 95 ? 2.254 -7.573 7.520 1.00 94.12 95 GLU A C 1
ATOM 763 O O . GLU A 1 95 ? 3.200 -8.335 7.751 1.00 94.12 95 GLU A O 1
ATOM 768 N N . SER A 1 96 ? 0.984 -7.992 7.537 1.00 96.38 96 SER A N 1
ATOM 769 C CA . SER A 1 96 ? 0.602 -9.401 7.651 1.00 96.38 96 SER A CA 1
ATOM 770 C C . SER A 1 96 ? 1.175 -10.229 6.495 1.00 96.38 96 SER A C 1
ATOM 772 O O . SER A 1 96 ? 1.446 -9.715 5.407 1.00 96.38 96 SER A O 1
ATOM 774 N N . SER A 1 97 ? 1.320 -11.541 6.697 1.00 97.62 97 SER A N 1
ATOM 775 C CA . SER A 1 97 ? 1.773 -12.453 5.638 1.00 97.62 97 SER A CA 1
ATOM 776 C C . SER A 1 97 ? 0.871 -12.401 4.400 1.00 97.62 97 SER A C 1
ATOM 778 O O . SER A 1 97 ? 1.365 -12.470 3.279 1.00 97.62 97 SER A O 1
ATOM 780 N N . GLU A 1 98 ? -0.443 -12.243 4.583 1.00 96.50 98 GLU A N 1
ATOM 781 C CA . GLU A 1 98 ? -1.387 -12.085 3.474 1.00 96.50 98 GLU A CA 1
ATOM 782 C C . GLU A 1 98 ? -1.180 -10.756 2.740 1.00 96.50 98 GLU A C 1
ATOM 784 O O . GLU A 1 98 ? -1.032 -10.757 1.519 1.00 96.50 98 GLU A O 1
ATOM 789 N N . GLY A 1 99 ? -1.072 -9.644 3.470 1.00 96.69 99 GLY A N 1
ATOM 790 C CA . GLY A 1 99 ? -0.848 -8.322 2.881 1.00 96.69 99 GLY A CA 1
ATOM 791 C C . GLY A 1 99 ? 0.471 -8.220 2.131 1.00 96.69 99 GLY A C 1
ATOM 792 O O . GLY A 1 99 ? 0.512 -7.686 1.027 1.00 96.69 99 GLY A O 1
ATOM 793 N N . LYS A 1 100 ? 1.546 -8.805 2.668 1.00 95.88 100 LYS A N 1
ATOM 794 C CA . LYS A 1 100 ? 2.840 -8.877 1.977 1.00 95.88 100 LYS A CA 1
ATOM 795 C C . LYS A 1 100 ? 2.737 -9.614 0.645 1.00 95.88 100 LYS A C 1
ATOM 797 O O . LYS A 1 100 ? 3.305 -9.133 -0.329 1.00 95.88 100 LYS A O 1
ATOM 802 N N . ARG A 1 101 ? 1.994 -10.728 0.586 1.00 95.00 101 ARG A N 1
ATOM 803 C CA . ARG A 1 101 ? 1.749 -11.461 -0.668 1.00 95.00 101 ARG A CA 1
ATOM 804 C C . ARG A 1 101 ? 0.896 -10.650 -1.641 1.00 95.00 101 ARG A C 1
ATOM 806 O O . ARG A 1 101 ? 1.288 -10.487 -2.790 1.00 95.00 101 ARG A O 1
ATOM 813 N N . ARG A 1 102 ? -0.234 -10.111 -1.175 1.00 94.81 102 ARG A N 1
ATOM 814 C CA . ARG A 1 102 ? -1.197 -9.357 -2.000 1.00 94.81 102 ARG A CA 1
ATOM 815 C C . ARG A 1 102 ? -0.617 -8.065 -2.564 1.00 94.81 102 ARG A C 1
ATOM 817 O O . ARG A 1 102 ? -0.928 -7.698 -3.686 1.00 94.81 102 ARG A O 1
ATOM 824 N N . LEU A 1 103 ? 0.263 -7.408 -1.809 1.00 94.75 103 LEU A N 1
ATOM 825 C CA . LEU A 1 103 ? 0.890 -6.147 -2.201 1.00 94.75 103 LEU A CA 1
ATOM 826 C C . LEU A 1 103 ? 2.270 -6.318 -2.864 1.00 94.75 103 LEU A C 1
ATOM 828 O O . LEU A 1 103 ? 2.905 -5.318 -3.211 1.00 94.75 103 LEU A O 1
ATOM 832 N N . ALA A 1 104 ? 2.778 -7.548 -3.006 1.00 94.25 104 ALA A N 1
ATOM 833 C CA . ALA A 1 104 ? 4.055 -7.814 -3.674 1.00 94.25 104 ALA A CA 1
ATOM 834 C C . ALA A 1 104 ? 4.103 -7.300 -5.130 1.00 94.25 104 ALA A C 1
ATOM 836 O O . ALA A 1 104 ? 5.086 -6.628 -5.450 1.00 94.25 104 ALA A O 1
ATOM 837 N N . PRO A 1 105 ? 3.060 -7.492 -5.972 1.00 95.19 105 PRO A N 1
ATOM 838 C CA . PRO A 1 105 ? 3.006 -6.960 -7.339 1.00 95.19 105 PRO A CA 1
ATOM 839 C C . PRO A 1 105 ? 3.368 -5.467 -7.429 1.00 95.19 105 PRO A C 1
ATOM 841 O O . PRO A 1 105 ? 4.285 -5.060 -8.146 1.00 95.19 105 PRO A O 1
ATOM 844 N N . GLN A 1 106 ? 2.692 -4.647 -6.625 1.00 94.88 106 GLN A N 1
ATOM 845 C CA . GLN A 1 106 ? 2.845 -3.194 -6.584 1.00 94.88 106 GLN A CA 1
ATOM 846 C C . GLN A 1 106 ? 4.219 -2.785 -6.045 1.00 94.88 106 GLN A C 1
ATOM 848 O O . GLN A 1 106 ? 4.804 -1.791 -6.476 1.00 94.88 106 GLN A O 1
ATOM 853 N N . VAL A 1 107 ? 4.735 -3.540 -5.073 1.00 94.19 107 VAL A N 1
ATOM 854 C CA . VAL A 1 107 ? 6.041 -3.287 -4.459 1.00 94.19 107 VAL A CA 1
ATOM 855 C C . VAL A 1 107 ? 7.170 -3.595 -5.426 1.00 94.19 107 VAL A C 1
ATOM 857 O O . VAL A 1 107 ? 8.083 -2.783 -5.534 1.00 94.19 107 VAL A O 1
ATOM 860 N N . HIS A 1 108 ? 7.125 -4.731 -6.121 1.00 94.00 108 HIS A N 1
ATOM 861 C CA . HIS A 1 108 ? 8.176 -5.119 -7.057 1.00 94.00 108 HIS A CA 1
ATOM 862 C C . HIS A 1 108 ? 8.269 -4.140 -8.226 1.00 94.00 108 HIS A C 1
ATOM 864 O O . HIS A 1 108 ? 9.367 -3.673 -8.517 1.00 94.00 108 HIS A O 1
ATOM 870 N N . LEU A 1 109 ? 7.133 -3.736 -8.810 1.00 95.94 109 LEU A N 1
ATOM 871 C CA . LEU A 1 109 ? 7.104 -2.689 -9.839 1.00 95.94 109 LEU A CA 1
ATOM 872 C C . LEU A 1 109 ? 7.807 -1.416 -9.377 1.00 95.94 109 LEU A C 1
ATOM 874 O O . LEU A 1 109 ? 8.653 -0.878 -10.089 1.00 95.94 109 LEU A O 1
ATOM 878 N N . LEU A 1 110 ? 7.476 -0.944 -8.175 1.00 95.31 110 LEU A N 1
ATOM 879 C CA . LEU A 1 110 ? 8.050 0.281 -7.636 1.00 95.31 110 LEU A CA 1
ATOM 880 C C . LEU A 1 110 ? 9.548 0.132 -7.338 1.00 95.31 110 LEU A C 1
ATOM 882 O O . LEU A 1 110 ? 10.339 0.964 -7.771 1.00 95.31 110 LEU A O 1
ATOM 886 N N . LEU A 1 111 ? 9.944 -0.905 -6.595 1.00 94.75 111 LEU A N 1
ATOM 887 C CA . LEU A 1 111 ? 11.319 -1.057 -6.115 1.00 94.75 111 LEU A CA 1
ATOM 888 C C . LEU A 1 111 ? 12.302 -1.378 -7.240 1.00 94.75 111 LEU A C 1
ATOM 890 O O . LEU A 1 111 ? 13.398 -0.827 -7.242 1.00 94.75 111 LEU A O 1
ATOM 894 N N . ILE A 1 112 ? 11.916 -2.214 -8.206 1.00 95.88 112 ILE A N 1
ATOM 895 C CA . ILE A 1 112 ? 12.783 -2.534 -9.345 1.00 95.88 112 ILE A CA 1
ATOM 896 C C . ILE A 1 112 ? 12.953 -1.296 -10.232 1.00 95.88 112 ILE A C 1
ATOM 898 O O . ILE A 1 112 ? 14.077 -0.972 -10.602 1.00 95.88 112 ILE A O 1
ATOM 902 N N . SER A 1 113 ? 11.878 -0.539 -10.483 1.00 95.44 113 SER A N 1
ATOM 903 C CA . SER A 1 113 ? 11.967 0.721 -11.239 1.00 95.44 113 SER A CA 1
ATOM 904 C C . SER A 1 113 ? 12.860 1.752 -10.547 1.00 95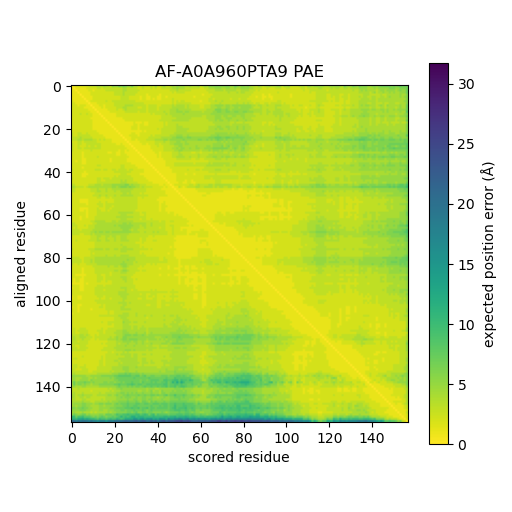.44 113 SER A C 1
ATOM 906 O O . SER A 1 113 ? 13.724 2.344 -11.187 1.00 95.44 113 SER A O 1
ATOM 908 N N . LEU A 1 114 ? 12.725 1.924 -9.229 1.00 93.12 114 LEU A N 1
ATOM 909 C CA . LEU A 1 114 ? 13.597 2.818 -8.462 1.00 93.12 114 LEU A CA 1
ATOM 910 C C . LEU A 1 114 ? 15.052 2.340 -8.457 1.00 93.12 114 LEU A C 1
ATOM 912 O O . LEU A 1 114 ? 15.960 3.161 -8.539 1.00 93.12 114 LEU A O 1
ATOM 916 N N . GLY A 1 115 ? 15.284 1.030 -8.372 1.00 93.25 115 GLY A N 1
ATOM 917 C CA . GLY A 1 115 ? 16.627 0.457 -8.408 1.00 93.25 115 GLY A CA 1
ATOM 918 C C . GLY A 1 115 ? 17.306 0.640 -9.765 1.00 93.25 115 GLY A C 1
ATOM 919 O O . GLY A 1 115 ? 18.466 1.041 -9.820 1.00 93.25 115 GLY A O 1
ATOM 920 N N . MET A 1 116 ? 16.581 0.388 -10.857 1.00 95.19 116 MET A N 1
ATOM 921 C CA . MET A 1 116 ? 17.133 0.423 -12.214 1.00 95.19 116 MET A CA 1
ATOM 922 C C . MET A 1 116 ? 17.192 1.831 -12.805 1.00 95.19 116 MET A C 1
ATOM 924 O O . MET A 1 116 ? 18.149 2.133 -13.512 1.00 95.19 116 MET A O 1
ATOM 928 N N . LEU A 1 117 ? 16.197 2.675 -12.525 1.00 93.88 117 LEU A N 1
ATOM 929 C CA . LEU A 1 117 ? 16.011 3.975 -13.180 1.00 93.88 117 LEU A CA 1
ATOM 930 C C . LEU A 1 117 ? 16.043 5.169 -12.222 1.00 93.88 117 LEU A C 1
ATOM 932 O O . LEU A 1 117 ? 15.909 6.303 -12.666 1.00 93.88 117 LEU A O 1
ATOM 936 N N . ARG A 1 118 ? 16.152 4.944 -10.903 1.00 91.31 118 ARG A N 1
ATOM 937 C CA . ARG A 1 118 ? 16.087 6.007 -9.877 1.00 91.31 118 ARG A CA 1
ATOM 938 C C . ARG A 1 118 ? 14.809 6.855 -9.940 1.00 91.31 118 ARG A C 1
ATOM 940 O O . ARG A 1 118 ? 14.773 7.958 -9.406 1.00 91.31 118 ARG A O 1
ATOM 947 N N . THR A 1 119 ? 13.740 6.324 -10.532 1.00 90.81 119 THR A N 1
ATOM 948 C CA . THR A 1 119 ? 12.465 7.028 -10.691 1.00 90.81 119 THR A CA 1
ATOM 949 C C . THR A 1 119 ? 11.269 6.128 -10.399 1.00 90.81 119 THR A C 1
ATOM 951 O O . THR A 1 119 ? 11.343 4.898 -10.469 1.00 90.81 119 THR A O 1
ATOM 954 N N . VAL A 1 120 ? 10.148 6.754 -10.045 1.00 92.38 120 VAL A N 1
ATOM 955 C CA . VAL A 1 120 ? 8.862 6.068 -9.910 1.00 92.38 120 VAL A CA 1
ATOM 956 C C . VAL A 1 120 ? 8.335 5.763 -11.318 1.00 92.38 120 VAL A C 1
ATOM 958 O O . VAL A 1 120 ? 8.338 6.656 -12.165 1.00 92.38 120 VAL A O 1
ATOM 961 N N . PRO A 1 121 ? 7.824 4.547 -11.583 1.00 93.44 121 PRO A N 1
ATOM 962 C CA . PRO A 1 121 ? 7.306 4.194 -12.900 1.00 93.44 121 PRO A CA 1
ATOM 963 C C . PRO A 1 121 ? 6.117 5.072 -13.310 1.00 93.44 121 PRO A C 1
ATOM 965 O O . PRO A 1 121 ? 5.356 5.570 -12.466 1.00 93.44 121 PRO A O 1
ATOM 968 N N . SER A 1 122 ? 5.919 5.220 -14.621 1.00 93.31 122 SER A N 1
ATOM 969 C CA . SER A 1 122 ? 4.741 5.891 -15.179 1.00 93.31 122 SER A CA 1
ATOM 970 C C . SER A 1 122 ? 3.452 5.146 -14.806 1.00 93.31 122 SER A C 1
ATOM 972 O O . SER A 1 122 ? 3.470 3.961 -14.468 1.00 93.31 122 SER A O 1
ATOM 974 N N . ASN A 1 123 ? 2.308 5.836 -14.851 1.00 92.81 123 ASN A N 1
ATOM 975 C CA . ASN A 1 123 ? 1.015 5.197 -14.575 1.00 92.81 123 ASN A CA 1
ATOM 976 C C . ASN A 1 123 ? 0.719 4.072 -15.580 1.00 92.81 123 ASN A C 1
ATOM 978 O O . ASN A 1 123 ? 0.247 3.016 -15.171 1.00 92.81 123 ASN A O 1
ATOM 982 N N . ALA A 1 124 ? 1.049 4.283 -16.859 1.00 94.75 124 ALA A N 1
ATOM 983 C CA . ALA A 1 124 ? 0.843 3.298 -17.918 1.00 94.75 124 ALA A CA 1
ATOM 984 C C . ALA A 1 124 ? 1.673 2.027 -17.687 1.00 94.75 124 ALA A C 1
ATOM 986 O O . ALA A 1 124 ? 1.118 0.933 -17.665 1.00 94.75 124 ALA A O 1
ATOM 987 N N . PHE A 1 125 ? 2.976 2.171 -17.415 1.00 95.12 125 PHE A N 1
ATOM 988 C CA . PHE A 1 125 ? 3.846 1.026 -17.132 1.00 95.12 125 PHE A CA 1
ATOM 989 C C . PHE A 1 125 ? 3.393 0.257 -15.887 1.00 95.12 125 PHE A C 1
ATOM 991 O O . PHE A 1 125 ? 3.393 -0.971 -15.860 1.00 95.12 125 PHE A O 1
ATOM 998 N N . PHE A 1 126 ? 2.972 0.985 -14.850 1.00 95.12 126 PHE A N 1
ATOM 999 C CA . PHE A 1 126 ? 2.487 0.376 -13.620 1.00 95.12 126 PHE A CA 1
ATOM 1000 C C . PHE A 1 126 ? 1.195 -0.424 -13.839 1.00 95.12 126 PHE A C 1
ATOM 1002 O O . PHE A 1 126 ? 1.077 -1.535 -13.328 1.00 95.12 126 PHE A O 1
ATOM 1009 N N . ALA A 1 127 ? 0.240 0.121 -14.600 1.00 95.06 127 ALA A N 1
ATOM 1010 C CA . ALA A 1 127 ? -1.011 -0.559 -14.927 1.00 95.06 127 ALA A CA 1
ATOM 1011 C C . ALA A 1 127 ? -0.775 -1.817 -15.776 1.00 95.06 127 ALA A C 1
ATOM 1013 O O . ALA A 1 127 ? -1.303 -2.877 -15.444 1.00 95.06 127 ALA A O 1
ATOM 1014 N N . GLU A 1 128 ? 0.073 -1.720 -16.805 1.00 96.62 128 GLU A N 1
ATOM 1015 C CA . GLU A 1 128 ? 0.444 -2.860 -17.653 1.00 96.62 128 GLU A CA 1
ATOM 1016 C C . GLU A 1 128 ? 1.092 -3.980 -16.831 1.00 96.62 128 GLU A C 1
ATOM 1018 O O . GLU A 1 128 ? 0.678 -5.136 -16.906 1.00 96.62 128 GLU A O 1
ATOM 1023 N N . GLY A 1 129 ? 2.063 -3.639 -15.978 1.00 96.62 129 GLY A N 1
ATOM 1024 C CA . GLY A 1 129 ? 2.726 -4.626 -15.129 1.00 96.62 129 GLY A CA 1
ATOM 1025 C C . GLY A 1 129 ? 1.753 -5.353 -14.201 1.00 96.62 129 GLY A C 1
ATOM 1026 O O . GLY A 1 129 ? 1.804 -6.576 -14.092 1.00 96.62 129 GLY A O 1
ATOM 1027 N N . LEU A 1 130 ? 0.816 -4.634 -13.572 1.00 95.12 130 LEU A N 1
ATOM 1028 C CA . LEU A 1 130 ? -0.197 -5.270 -12.726 1.00 95.12 130 LEU A CA 1
ATOM 1029 C C . LEU A 1 130 ? -1.107 -6.224 -13.510 1.00 95.12 130 LEU A C 1
ATOM 1031 O O . LEU A 1 130 ? -1.392 -7.315 -13.013 1.00 95.12 130 LEU A O 1
ATOM 1035 N N . ALA A 1 131 ? -1.520 -5.854 -14.726 1.00 96.00 131 ALA A N 1
ATOM 1036 C CA . ALA A 1 131 ? -2.325 -6.722 -15.583 1.00 96.00 131 ALA A CA 1
ATOM 1037 C C . ALA A 1 131 ? -1.572 -8.013 -15.950 1.00 96.00 131 ALA A C 1
ATOM 1039 O O . ALA A 1 131 ? -2.123 -9.110 -15.844 1.00 96.00 131 ALA A O 1
ATOM 1040 N N . ARG A 1 132 ? -0.282 -7.906 -16.292 1.00 96.31 132 ARG A N 1
ATOM 1041 C CA . ARG A 1 132 ? 0.584 -9.060 -16.584 1.00 96.31 132 ARG A CA 1
ATOM 1042 C C . ARG A 1 132 ? 0.721 -9.991 -15.387 1.00 96.31 132 ARG A C 1
ATOM 1044 O O . ARG A 1 132 ? 0.609 -11.206 -15.528 1.00 96.31 132 ARG A O 1
ATOM 1051 N N . PHE A 1 133 ? 0.937 -9.438 -14.197 1.00 95.75 133 PHE A N 1
ATOM 1052 C CA . PHE A 1 133 ? 1.122 -10.250 -12.994 1.00 95.75 133 PHE A CA 1
ATOM 1053 C C . PHE A 1 133 ? -0.161 -10.969 -12.587 1.00 95.75 133 PHE A C 1
ATOM 1055 O O . PHE A 1 133 ? -0.097 -12.110 -12.134 1.00 95.75 133 PHE A O 1
ATOM 1062 N N . ALA A 1 134 ? -1.320 -10.337 -12.791 1.00 92.62 134 ALA A N 1
ATOM 1063 C CA . ALA A 1 134 ? -2.614 -10.990 -12.618 1.00 92.62 134 ALA A CA 1
ATOM 1064 C C . ALA A 1 134 ? -2.812 -12.158 -13.605 1.00 92.62 134 ALA A C 1
ATOM 1066 O O . ALA A 1 134 ? -3.444 -13.149 -13.252 1.00 92.62 134 ALA A O 1
ATOM 1067 N N . ALA A 1 135 ? -2.213 -12.083 -14.799 1.00 94.38 135 ALA A N 1
ATOM 1068 C CA . ALA A 1 135 ? -2.188 -13.160 -15.790 1.00 94.38 135 ALA A CA 1
ATOM 1069 C C . ALA A 1 135 ? -1.106 -14.238 -15.534 1.00 94.38 135 ALA A C 1
ATOM 1071 O O . ALA A 1 135 ? -0.929 -15.132 -16.358 1.00 94.38 135 ALA A O 1
ATOM 1072 N N . GLY A 1 136 ? -0.387 -14.182 -14.405 1.00 92.31 136 GLY A N 1
ATOM 1073 C CA . GLY A 1 136 ? 0.608 -15.189 -14.011 1.00 92.31 136 GLY A CA 1
ATOM 1074 C C . GLY A 1 136 ? 2.053 -14.883 -14.418 1.00 92.31 136 GLY A C 1
ATOM 1075 O O . GLY A 1 136 ? 2.929 -15.727 -14.226 1.00 92.31 136 GLY A O 1
ATOM 1076 N N . GLU A 1 137 ? 2.329 -13.689 -14.945 1.00 93.25 137 GLU A N 1
ATOM 1077 C CA . GLU A 1 137 ? 3.680 -13.290 -15.346 1.00 93.25 137 GLU A CA 1
ATOM 1078 C C . GLU A 1 137 ? 4.651 -13.186 -14.151 1.00 93.25 137 GLU A C 1
ATOM 1080 O O . GLU A 1 137 ? 4.293 -12.762 -13.043 1.00 93.25 137 GLU A O 1
ATOM 1085 N N . LYS A 1 138 ? 5.926 -13.532 -14.378 1.00 92.19 138 LYS A N 1
ATOM 1086 C CA . LYS A 1 138 ? 6.970 -13.492 -13.348 1.00 92.19 138 LYS A CA 1
ATOM 1087 C C . LYS A 1 138 ? 7.376 -12.051 -13.050 1.00 92.19 138 LYS A C 1
ATOM 1089 O O . LYS A 1 138 ? 8.217 -11.471 -13.732 1.00 92.19 138 LYS A O 1
ATOM 1094 N N . GLN A 1 139 ? 6.840 -11.523 -11.950 1.00 92.00 139 GLN A N 1
ATOM 1095 C CA . GLN A 1 139 ? 6.946 -10.118 -11.536 1.00 92.00 139 GLN A CA 1
ATOM 1096 C C . GLN A 1 139 ? 8.337 -9.499 -11.727 1.00 92.00 139 GLN A C 1
ATOM 1098 O O . GLN A 1 139 ? 8.494 -8.558 -12.496 1.00 92.00 139 GLN A O 1
ATOM 1103 N N . ALA A 1 140 ? 9.361 -10.025 -11.048 1.00 90.50 140 ALA A N 1
ATOM 1104 C CA . ALA A 1 140 ? 10.688 -9.414 -11.076 1.00 90.50 140 ALA A CA 1
ATOM 1105 C C . ALA A 1 140 ? 11.371 -9.515 -12.450 1.00 90.50 140 ALA A C 1
ATOM 1107 O O . ALA A 1 140 ? 11.981 -8.547 -12.903 1.00 90.50 140 ALA A O 1
ATOM 1108 N N . ALA A 1 141 ? 11.239 -10.668 -13.114 1.00 92.12 141 ALA A N 1
ATOM 1109 C CA . ALA A 1 141 ? 11.849 -10.913 -14.416 1.00 92.12 141 ALA A CA 1
ATOM 1110 C C . ALA A 1 141 ? 11.249 -9.996 -15.484 1.00 92.12 141 ALA A C 1
ATOM 1112 O O . ALA A 1 141 ? 11.991 -9.341 -16.212 1.00 92.12 141 ALA A O 1
ATOM 1113 N N . TRP A 1 142 ? 9.921 -9.887 -15.515 1.00 94.75 142 TRP A N 1
ATOM 1114 C CA . TRP A 1 142 ? 9.231 -9.036 -16.473 1.00 94.75 142 TRP A CA 1
ATOM 1115 C C . TRP A 1 142 ? 9.612 -7.566 -16.300 1.00 94.75 142 TRP A C 1
ATOM 1117 O O . TRP A 1 142 ? 9.996 -6.928 -17.277 1.00 94.75 142 TRP A O 1
ATOM 1127 N N . VAL A 1 143 ? 9.596 -7.031 -15.068 1.00 95.25 143 VAL A N 1
ATOM 1128 C CA . VAL A 1 143 ? 9.964 -5.618 -14.851 1.00 95.25 143 VAL A CA 1
ATOM 1129 C C . VAL A 1 143 ? 11.392 -5.367 -15.322 1.00 95.25 143 VAL A C 1
ATOM 1131 O O . VAL A 1 143 ? 11.617 -4.440 -16.091 1.00 95.25 143 VAL A O 1
ATOM 1134 N N . ALA A 1 144 ? 12.349 -6.206 -14.918 1.00 93.62 144 ALA A N 1
ATOM 1135 C CA . ALA A 1 144 ? 13.742 -6.023 -15.308 1.00 93.62 144 ALA A CA 1
ATOM 1136 C C . ALA A 1 144 ? 13.937 -6.075 -16.832 1.00 93.62 144 ALA A C 1
ATOM 1138 O O . ALA A 1 144 ? 14.636 -5.228 -17.384 1.00 93.62 144 ALA A O 1
ATOM 1139 N N . GLN A 1 145 ? 13.282 -7.018 -17.515 1.00 94.44 145 GLN A N 1
ATOM 1140 C CA . GLN A 1 145 ? 13.348 -7.151 -18.972 1.00 94.44 145 GLN A CA 1
ATOM 1141 C C . GLN A 1 145 ? 12.769 -5.939 -19.699 1.00 94.44 145 GLN A C 1
ATOM 1143 O O . GLN A 1 145 ? 13.365 -5.478 -20.665 1.00 94.44 145 GLN A O 1
ATOM 1148 N N . GLN A 1 146 ? 11.640 -5.397 -19.238 1.00 95.25 146 GLN A N 1
ATOM 1149 C CA . GLN A 1 146 ? 11.062 -4.207 -19.861 1.00 95.25 146 GLN A CA 1
ATOM 1150 C C . GLN A 1 146 ? 11.926 -2.964 -19.638 1.00 95.25 146 GLN A C 1
ATOM 1152 O O . GLN A 1 146 ? 12.037 -2.123 -20.525 1.00 95.25 146 GLN A O 1
ATOM 1157 N N . LEU A 1 147 ? 12.540 -2.834 -18.458 1.00 94.81 147 LEU A N 1
ATOM 1158 C CA . LEU A 1 147 ? 13.340 -1.655 -18.148 1.00 94.81 147 LEU A CA 1
ATOM 1159 C C . LEU A 1 147 ? 14.709 -1.691 -18.831 1.00 94.81 147 LEU A C 1
ATOM 1161 O O . LEU A 1 147 ? 15.116 -0.661 -19.349 1.00 94.81 147 LEU A O 1
ATOM 1165 N N . ILE A 1 148 ? 15.406 -2.833 -18.880 1.00 95.25 148 ILE A N 1
ATOM 1166 C CA . ILE A 1 148 ? 16.790 -2.909 -19.394 1.00 95.25 148 ILE A CA 1
ATOM 1167 C C . ILE A 1 148 ? 16.929 -2.535 -20.877 1.00 95.25 148 ILE A C 1
ATOM 1169 O O . ILE A 1 148 ? 17.995 -2.094 -21.283 1.00 95.25 148 ILE A O 1
ATOM 1173 N N . VAL A 1 149 ? 15.864 -2.691 -21.667 1.00 95.00 149 VAL A N 1
ATOM 1174 C CA . VAL A 1 149 ? 15.825 -2.343 -23.102 1.00 95.00 149 VAL A CA 1
ATOM 1175 C C . VAL A 1 149 ? 15.114 -1.012 -23.377 1.00 95.00 149 VAL A C 1
ATOM 1177 O O . VAL A 1 149 ? 14.798 -0.699 -24.523 1.00 95.00 149 VAL A O 1
ATOM 1180 N N . SER A 1 150 ? 14.779 -0.250 -22.332 1.00 93.38 150 SER A N 1
ATOM 1181 C CA . SER A 1 150 ? 14.052 1.014 -22.470 1.00 93.38 150 SER A CA 1
ATOM 1182 C C . SER A 1 150 ? 14.996 2.195 -22.689 1.00 93.38 150 SER A C 1
ATOM 1184 O O . SER A 1 150 ? 16.051 2.280 -22.068 1.00 93.38 150 SER A O 1
ATOM 1186 N N . SER A 1 151 ? 14.555 3.192 -23.458 1.00 92.31 151 SER A N 1
ATOM 1187 C CA . SER A 1 151 ? 15.306 4.446 -23.635 1.00 92.31 151 SER A CA 1
ATOM 1188 C C . SER A 1 151 ? 15.575 5.179 -22.315 1.00 92.31 151 SER A C 1
ATOM 1190 O O . SER A 1 151 ? 16.597 5.841 -22.160 1.00 92.31 151 SER A O 1
ATOM 1192 N N . ALA A 1 152 ? 14.683 5.037 -21.330 1.00 90.75 152 ALA A N 1
ATOM 1193 C CA . ALA A 1 152 ? 14.880 5.581 -19.988 1.00 90.75 152 ALA A CA 1
ATOM 1194 C C . ALA A 1 152 ? 16.065 4.929 -19.254 1.00 90.75 152 ALA A C 1
ATOM 1196 O O . ALA A 1 152 ? 16.699 5.571 -18.420 1.00 90.75 152 ALA A O 1
ATOM 1197 N N . TYR A 1 153 ? 16.349 3.658 -19.540 1.00 91.50 153 TYR A N 1
ATOM 1198 C CA . TYR A 1 153 ? 17.496 2.947 -18.987 1.00 91.50 153 TYR A CA 1
ATOM 1199 C C . TYR A 1 153 ? 18.798 3.329 -19.679 1.00 91.50 153 TYR A C 1
ATOM 1201 O O . TYR A 1 153 ? 19.821 3.421 -19.007 1.00 91.50 153 TYR A O 1
ATOM 1209 N N . ASP A 1 154 ? 18.762 3.604 -20.979 1.00 91.75 154 ASP A N 1
ATOM 1210 C CA . ASP A 1 154 ? 19.931 4.104 -21.707 1.00 91.75 154 ASP A CA 1
ATOM 1211 C C . ASP A 1 154 ? 20.312 5.518 -21.244 1.00 91.75 154 ASP A C 1
ATOM 1213 O O . ASP A 1 154 ? 21.485 5.812 -21.037 1.00 91.75 154 ASP A O 1
ATOM 1217 N N . ALA A 1 155 ? 19.318 6.370 -20.975 1.00 89.94 155 ALA A N 1
ATOM 1218 C CA . ALA A 1 155 ? 19.506 7.765 -20.566 1.00 89.94 155 ALA A CA 1
ATOM 1219 C C . ALA A 1 155 ? 19.984 7.973 -19.111 1.00 89.94 155 ALA A C 1
ATOM 1221 O O . ALA A 1 155 ? 20.044 9.110 -18.644 1.00 89.94 155 ALA A O 1
ATOM 1222 N N . ARG A 1 156 ? 20.257 6.899 -18.357 1.00 83.06 156 ARG A N 1
ATOM 1223 C CA . ARG A 1 156 ? 20.722 6.986 -16.957 1.00 83.06 156 ARG A CA 1
ATOM 1224 C C . ARG A 1 156 ? 22.250 6.983 -16.812 1.00 83.06 156 ARG A C 1
ATOM 1226 O O . ARG A 1 156 ? 22.725 7.180 -15.692 1.00 83.06 156 ARG A O 1
ATOM 1233 N N . LEU A 1 157 ? 22.964 6.628 -17.886 1.00 59.16 157 LEU A N 1
ATOM 1234 C CA . LEU A 1 157 ? 24.426 6.659 -17.999 1.00 59.16 157 LEU A CA 1
ATOM 1235 C C . LEU A 1 157 ? 24.878 8.069 -18.384 1.00 59.16 157 LEU A C 1
ATOM 1237 O 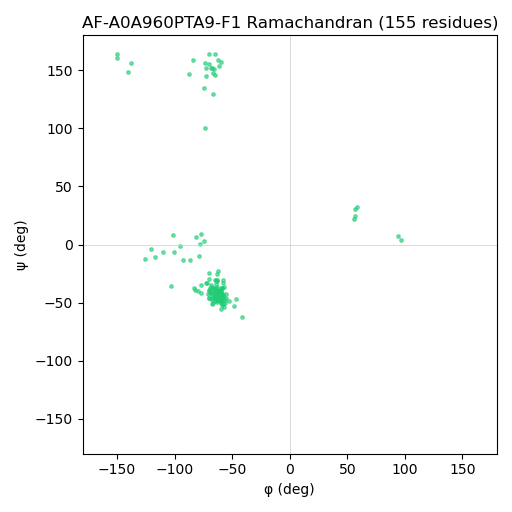O . LEU A 1 157 ? 25.932 8.482 -17.856 1.00 59.16 157 LEU A O 1
#

pLDDT: mean 94.44, std 3.91, range [59.16, 98.81]

Foldseek 3Di:
DLCCLQQVDDDDFVRVVVVVVCVVVPDDPLNVLVVSCVDPRNCVVQVPDQQLRLQQVSCCRQQVDGDDPVSSCVRNVCVVVVVDDSSVVSVCSCPPPRSCVSCVLVVLLQVLCCVQQVHGDDPVSSVVSVVCVVVVDDRNVVSCVVLCPDPSNVVRD

Mean predicted aligned error: 3.28 Å

Sequence (157 aa):
RLYWAFFLRKPDPSGLSYWISKYQGGASLASIAQKFAQSSEFKNRYGALSNGAYVKQVYLNVFERQPDAGGLAYWTGKLDRKEISRGQVLVNFSESSEGKRRLAPQVHLLLISLGMLRTVPSNAFFAEGLARFAAGEKQAAWVAQQLIVSSAYDARL

Solvent-accessible surface area (backbone atoms only — not comparable to full-atom values): 8871 Å² total; per-residue (Å²): 88,66,61,37,62,69,66,76,42,82,72,53,65,68,62,44,51,53,54,51,53,43,42,76,71,67,48,50,72,66,60,54,34,47,53,48,52,67,32,67,72,30,37,75,75,48,56,88,47,53,58,60,57,38,51,44,51,48,29,39,74,45,67,72,37,78,61,55,76,66,59,46,52,53,56,25,50,35,45,76,70,61,77,44,52,74,34,54,51,50,49,54,46,39,71,30,76,65,20,46,61,61,39,37,66,66,39,49,55,42,52,52,32,34,71,73,60,74,39,70,65,53,72,66,60,50,52,52,51,50,55,43,41,75,73,68,46,60,62,69,61,52,52,52,58,59,44,74,77,29,72,70,44,63,74,72,116

Radius of gyration: 17.1 Å; Cα contacts (8 Å, |Δi|>4): 153; chains: 1; bounding box: 43×30×46 Å

Secondary structure (DSSP, 8-state):
-HHHHHHSSPPPHHHHHHHHHHHHTT--HHHHHHHHHHSHHHHHHHTTS-HHHHHHHHHHHHHSSPPPHHHHHHHHHHHHTTSS-HHHHHHHHHHSHHHHHHTHHHHHHHHHHHHHHSSPPPHHHHHHHHHHHHTT--HHHHHHHHHHTSHHHHTT-